Protein AF-A0A9X0RWL4-F1 (afdb_monomer)

Solvent-accessible surface area (backbone atoms only — not comparable to full-atom values): 4224 Å² total; per-residue (Å²): 134,56,51,67,58,37,43,53,53,16,51,53,39,27,51,51,11,47,51,45,25,61,82,39,61,67,80,71,71,80,70,81,82,53,101,80,50,52,73,68,53,54,52,50,39,53,53,46,50,52,53,40,51,54,34,51,50,42,30,51,51,12,52,51,34,31,54,50,15,54,52,39,39,52,53,33,74,76,106

Sequence (79 aa):
MSPTELQIAATAVGLFGTLLMFFNSYSLMPYESAMFGSDEIIEHDRLMQQKNKRMLLKQRIGVGLLTFSFMLQLVSYAL

Nearest PDB structures (foldseek):
  2f1m-assembly1_A  TM=5.283E-01  e=4.510E+00  Escherichia coli
  2f1m-assembly2_D  TM=5.457E-01  e=6.118E+00  Escherichia coli
  7nna-assembly1_A  TM=5.212E-01  e=8.820E+00  Klebsiella pneumoniae

Structure (mmCIF, N/CA/C/O backbone):
data_AF-A0A9X0RWL4-F1
#
_entry.id   AF-A0A9X0RWL4-F1
#
loop_
_atom_site.group_PDB
_atom_site.id
_atom_site.type_symbol
_atom_site.label_atom_id
_atom_site.label_alt_id
_atom_site.label_comp_id
_atom_site.label_asym_id
_atom_site.label_entity_id
_atom_site.label_seq_id
_atom_site.pdbx_PDB_ins_code
_atom_site.Cartn_x
_atom_site.Cartn_y
_atom_site.Cartn_z
_atom_site.occupancy
_atom_site.B_iso_or_equiv
_atom_site.auth_seq_id
_atom_site.auth_comp_id
_atom_site.auth_asym_id
_atom_site.auth_atom_id
_atom_site.pdbx_PDB_model_num
ATOM 1 N N . MET A 1 1 ? -8.998 -8.035 25.066 1.00 69.88 1 MET A N 1
ATOM 2 C CA . MET A 1 1 ? -8.589 -6.838 24.313 1.00 69.88 1 MET A CA 1
ATOM 3 C C . MET A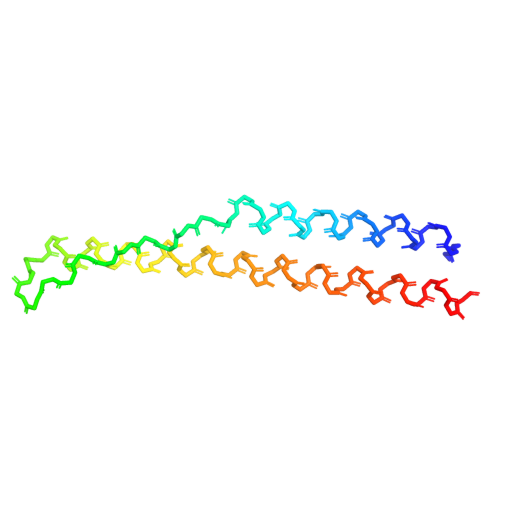 1 1 ? -9.743 -5.866 24.401 1.00 69.88 1 MET A C 1
ATOM 5 O O . MET A 1 1 ? -10.867 -6.280 24.130 1.00 69.88 1 MET A O 1
ATOM 9 N N . SER A 1 2 ? -9.511 -4.661 24.907 1.00 87.25 2 SER A N 1
ATOM 10 C CA . SER A 1 2 ? -10.579 -3.664 25.031 1.00 87.25 2 SER A CA 1
ATOM 11 C C . SER A 1 2 ? -10.990 -3.145 23.640 1.00 87.25 2 SER A C 1
ATOM 13 O O . SER A 1 2 ? -10.158 -3.153 22.728 1.00 87.25 2 SER A O 1
ATOM 15 N N . PRO A 1 3 ? -12.238 -2.680 23.439 1.00 88.56 3 PRO A N 1
ATOM 16 C CA . PRO A 1 3 ? -12.658 -2.091 22.162 1.00 88.56 3 PRO A CA 1
ATOM 17 C C . PRO A 1 3 ? -11.720 -0.963 21.704 1.00 88.56 3 PRO A C 1
ATOM 19 O O . PRO A 1 3 ? -11.331 -0.880 20.542 1.00 88.56 3 PRO A O 1
ATOM 22 N N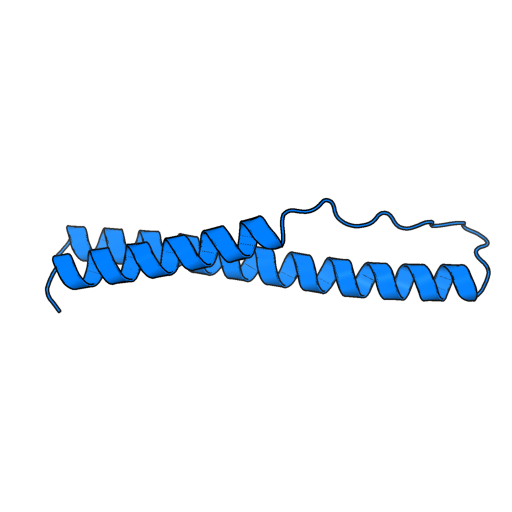 . THR A 1 4 ? -11.238 -0.151 22.645 1.00 90.31 4 THR A N 1
ATOM 23 C CA . THR A 1 4 ? -10.278 0.926 22.378 1.00 90.31 4 THR A CA 1
ATOM 24 C C . THR A 1 4 ? -8.949 0.412 21.814 1.00 90.31 4 THR A C 1
ATOM 26 O O . THR A 1 4 ? -8.435 0.975 20.848 1.00 90.31 4 THR A O 1
ATOM 29 N N . GLU A 1 5 ? -8.395 -0.675 22.361 1.00 91.06 5 GLU A N 1
ATOM 30 C CA . GLU A 1 5 ? -7.167 -1.297 21.836 1.00 91.06 5 GLU A CA 1
ATOM 31 C C . GLU A 1 5 ? -7.349 -1.772 20.389 1.00 91.06 5 GLU A C 1
ATOM 33 O O . GLU A 1 5 ? -6.449 -1.612 19.561 1.00 91.06 5 GLU A O 1
ATOM 38 N N . LEU A 1 6 ? -8.525 -2.319 20.064 1.00 91.62 6 LEU A N 1
ATOM 39 C CA . LEU A 1 6 ? -8.841 -2.808 18.724 1.00 91.62 6 LEU A CA 1
ATOM 40 C C . LEU A 1 6 ? -9.004 -1.668 17.716 1.00 91.62 6 LEU A C 1
ATOM 42 O O . LEU A 1 6 ? -8.509 -1.780 16.594 1.00 91.62 6 LEU A O 1
ATOM 46 N N . GLN A 1 7 ? -9.598 -0.543 18.119 1.00 92.69 7 GLN A N 1
ATOM 47 C CA . GLN A 1 7 ? -9.686 0.658 17.281 1.00 92.69 7 GLN A CA 1
ATOM 48 C C . GLN A 1 7 ? -8.317 1.280 16.997 1.00 92.69 7 GLN A C 1
ATOM 50 O O . GLN A 1 7 ? -8.047 1.675 15.858 1.00 92.69 7 GLN A O 1
ATOM 55 N N . ILE A 1 8 ? -7.435 1.343 18.000 1.00 94.56 8 ILE A N 1
ATOM 56 C CA . ILE A 1 8 ? -6.066 1.846 17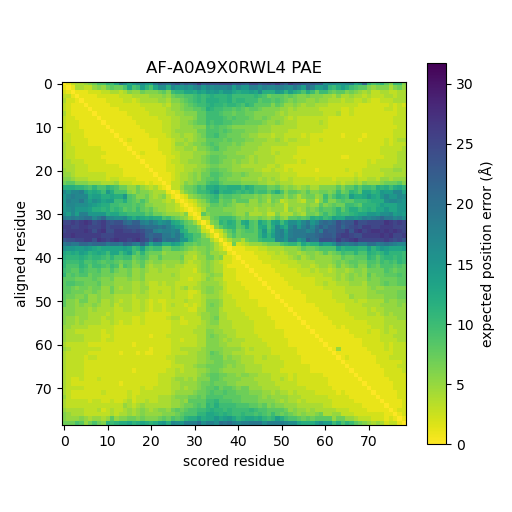.826 1.00 94.56 8 ILE A CA 1
ATOM 57 C C . ILE A 1 8 ? -5.301 0.941 16.855 1.00 94.56 8 ILE A C 1
ATOM 59 O O . ILE A 1 8 ? -4.710 1.436 15.892 1.00 94.56 8 ILE A O 1
ATOM 63 N N . ALA A 1 9 ? -5.361 -0.379 17.058 1.00 93.31 9 ALA A N 1
ATOM 64 C CA . ALA A 1 9 ? -4.716 -1.347 16.176 1.00 93.31 9 ALA A CA 1
ATOM 65 C C . ALA A 1 9 ? -5.245 -1.240 14.738 1.00 93.31 9 ALA A C 1
ATOM 67 O O . ALA A 1 9 ? -4.460 -1.168 13.792 1.00 93.31 9 ALA A O 1
ATOM 68 N N . ALA A 1 10 ? -6.564 -1.155 14.568 1.00 93.69 10 ALA A N 1
ATOM 69 C CA . ALA A 1 10 ? -7.175 -0.999 13.260 1.00 93.69 10 ALA A CA 1
ATOM 70 C C . ALA A 1 10 ? -6.720 0.294 12.570 1.00 93.69 10 ALA A C 1
ATOM 72 O O . ALA A 1 10 ? -6.301 0.264 11.416 1.00 93.69 10 ALA A O 1
ATOM 73 N N . THR A 1 11 ? -6.709 1.417 13.288 1.00 94.56 11 THR A N 1
ATOM 74 C CA . THR A 1 11 ? -6.266 2.710 12.748 1.00 94.56 11 THR A CA 1
ATOM 75 C C . THR A 1 11 ? -4.807 2.663 12.298 1.00 94.56 11 THR A C 1
ATOM 77 O O . THR A 1 11 ? -4.489 3.125 11.203 1.00 94.56 11 THR A O 1
ATOM 80 N N . ALA A 1 12 ? -3.922 2.055 13.092 1.00 96.19 12 ALA A N 1
ATOM 81 C CA . ALA A 1 12 ? -2.515 1.896 12.732 1.00 96.19 12 ALA A CA 1
ATOM 82 C C . ALA A 1 12 ? -2.334 1.035 11.468 1.00 96.19 12 ALA A C 1
ATOM 84 O O . ALA A 1 12 ? -1.571 1.399 10.571 1.00 96.19 12 ALA A O 1
ATOM 85 N N . VAL A 1 13 ? -3.074 -0.073 11.362 1.00 95.62 13 VAL A N 1
ATOM 86 C CA . VAL A 1 13 ? -3.058 -0.946 10.178 1.00 95.62 13 VAL A CA 1
ATOM 87 C C . VAL A 1 13 ? -3.578 -0.210 8.940 1.00 95.62 13 VAL A C 1
ATOM 89 O O . VAL A 1 13 ? -2.949 -0.274 7.881 1.00 95.62 13 VAL A O 1
ATOM 92 N N . GLY A 1 14 ? -4.683 0.527 9.071 1.00 95.56 14 GLY A N 1
ATOM 93 C CA . GLY A 1 14 ? -5.271 1.307 7.981 1.00 95.56 14 GLY A CA 1
ATOM 94 C C . GLY A 1 14 ? -4.344 2.424 7.503 1.00 95.56 14 GLY A C 1
ATOM 95 O O . GLY A 1 14 ? -4.158 2.604 6.296 1.00 95.56 14 GLY A O 1
ATOM 96 N N . LEU A 1 15 ? -3.681 3.116 8.435 1.00 96.06 15 LEU A N 1
ATOM 97 C CA . LEU A 1 15 ? -2.671 4.127 8.129 1.00 96.06 15 LEU A CA 1
ATOM 98 C C . LEU A 1 15 ? -1.489 3.518 7.368 1.00 96.06 15 LEU A C 1
ATOM 100 O O . LEU A 1 15 ? -1.086 4.052 6.335 1.00 96.06 15 LEU A O 1
ATOM 104 N N . PHE A 1 16 ? -0.956 2.387 7.835 1.00 96.06 16 PHE A N 1
ATOM 105 C CA . PHE A 1 16 ? 0.160 1.717 7.169 1.00 96.06 16 PHE A CA 1
ATOM 106 C C . PHE A 1 16 ? -0.215 1.244 5.756 1.00 96.06 16 PHE A C 1
ATOM 108 O O . PHE A 1 16 ? 0.540 1.482 4.811 1.00 96.06 16 PHE A O 1
ATOM 115 N N . GLY A 1 17 ? -1.402 0.652 5.582 1.00 93.06 17 GLY A N 1
ATOM 116 C CA . GLY A 1 17 ? -1.925 0.271 4.266 1.00 93.06 17 GLY A CA 1
ATOM 117 C C . GLY A 1 17 ? -2.054 1.465 3.318 1.00 93.06 17 GLY A C 1
ATOM 118 O O . GLY A 1 17 ? -1.598 1.404 2.174 1.00 93.06 17 GLY A O 1
ATOM 119 N N . THR A 1 18 ? -2.583 2.583 3.823 1.00 93.56 18 THR A N 1
ATOM 120 C CA . THR A 1 18 ? -2.747 3.833 3.064 1.00 93.56 18 THR A CA 1
ATOM 121 C C . THR A 1 18 ? -1.405 4.427 2.647 1.00 93.56 18 THR A C 1
ATOM 123 O O . THR A 1 18 ? -1.222 4.758 1.477 1.00 93.56 18 THR A O 1
ATOM 126 N N . LEU A 1 19 ? -0.435 4.521 3.562 1.00 94.50 19 LEU A N 1
ATOM 127 C CA . LEU A 1 19 ? 0.912 5.012 3.250 1.00 94.50 19 LEU A CA 1
ATOM 128 C C . LEU A 1 19 ? 1.595 4.129 2.206 1.00 94.50 19 LEU A C 1
ATOM 130 O O . LEU A 1 19 ? 2.199 4.629 1.257 1.00 94.50 19 LEU A O 1
ATOM 134 N N . LEU A 1 20 ? 1.463 2.810 2.344 1.00 92.50 20 LEU A N 1
ATOM 135 C CA . LEU A 1 20 ? 2.035 1.862 1.402 1.00 92.50 20 LEU A CA 1
ATOM 136 C C . LEU A 1 20 ? 1.420 2.012 0.002 1.00 92.50 20 LEU A C 1
ATOM 138 O O . LEU A 1 20 ? 2.151 1.930 -0.983 1.00 92.50 20 LEU A O 1
ATOM 142 N N . MET A 1 21 ? 0.123 2.303 -0.115 1.00 93.44 21 MET A N 1
ATOM 143 C CA . MET A 1 21 ? -0.483 2.670 -1.400 1.00 93.44 21 MET A CA 1
ATOM 144 C C . MET A 1 21 ? 0.025 4.018 -1.907 1.00 93.44 21 MET A C 1
ATOM 146 O O . MET A 1 21 ? 0.443 4.097 -3.057 1.00 93.44 21 MET A O 1
ATOM 150 N N . PHE A 1 22 ? 0.036 5.051 -1.061 1.00 92.56 22 PHE A N 1
ATOM 151 C CA . PHE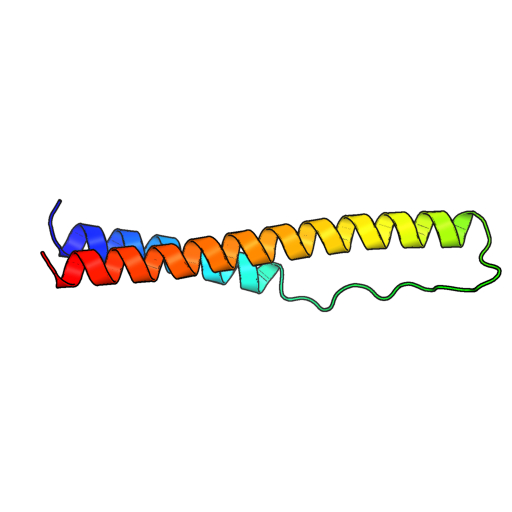 A 1 22 ? 0.423 6.415 -1.426 1.00 92.56 22 PHE A CA 1
ATOM 152 C C . PHE A 1 22 ? 1.837 6.472 -2.017 1.00 92.56 22 PHE A C 1
ATOM 154 O O . PHE A 1 22 ? 2.027 6.960 -3.129 1.00 92.56 22 PHE A O 1
ATOM 161 N N . PHE A 1 23 ? 2.819 5.858 -1.351 1.00 89.62 23 PHE A N 1
ATOM 162 C CA . PHE A 1 23 ? 4.200 5.795 -1.847 1.00 89.62 23 PHE A CA 1
ATOM 163 C C . PHE A 1 23 ? 4.386 4.888 -3.071 1.00 89.62 23 PHE A C 1
ATOM 165 O O . PHE A 1 23 ? 5.461 4.867 -3.666 1.00 89.62 23 PHE A O 1
ATOM 172 N N . ASN A 1 24 ? 3.366 4.121 -3.453 1.00 88.44 24 ASN A N 1
ATOM 173 C CA . ASN A 1 24 ? 3.370 3.289 -4.653 1.00 88.44 24 ASN A CA 1
ATOM 174 C C . ASN A 1 24 ? 2.273 3.715 -5.640 1.00 88.44 24 ASN A C 1
ATOM 176 O O . ASN A 1 24 ? 1.945 2.946 -6.533 1.00 88.44 24 ASN A O 1
ATOM 180 N N . SER A 1 25 ? 1.707 4.919 -5.499 1.00 80.19 25 SER A N 1
ATOM 181 C CA . SER A 1 25 ? 0.574 5.433 -6.286 1.00 80.19 25 SER A CA 1
ATOM 182 C C . SER A 1 25 ? 0.987 6.075 -7.618 1.00 80.19 25 SER A C 1
ATOM 184 O O . SER A 1 25 ? 0.162 6.700 -8.284 1.00 80.19 25 SER A O 1
ATOM 186 N N . TYR A 1 26 ? 2.256 5.974 -8.010 1.00 79.44 26 TYR A N 1
ATOM 187 C CA . TYR A 1 26 ? 2.736 6.571 -9.255 1.00 79.44 26 TYR A CA 1
ATOM 188 C C . TYR A 1 26 ? 2.035 5.966 -10.480 1.00 79.44 26 TYR A C 1
ATOM 190 O O . TYR A 1 26 ? 1.480 4.872 -10.419 1.00 79.44 26 TYR A O 1
ATOM 198 N N . SER A 1 27 ? 2.054 6.661 -11.614 1.00 76.94 27 SER A N 1
ATOM 199 C CA . SER A 1 27 ? 1.618 6.048 -12.871 1.00 76.94 27 SER A CA 1
ATOM 200 C C . SER A 1 27 ? 2.547 4.884 -13.219 1.00 76.94 27 SER A C 1
ATOM 202 O O . SER A 1 27 ? 3.765 4.988 -13.047 1.00 76.94 27 SER A O 1
ATOM 204 N N . LEU A 1 28 ? 1.982 3.773 -13.705 1.00 78.44 28 LEU A N 1
ATOM 205 C CA . LEU A 1 28 ? 2.787 2.680 -14.254 1.00 78.44 28 LEU A CA 1
ATOM 206 C C . LEU A 1 28 ? 3.665 3.239 -15.372 1.00 78.44 28 LEU A C 1
ATOM 208 O O . LEU A 1 28 ? 3.199 4.035 -16.188 1.00 78.44 28 LEU A O 1
ATOM 212 N N . MET A 1 29 ? 4.932 2.834 -15.397 1.00 81.81 29 MET A N 1
ATOM 213 C CA . MET A 1 29 ? 5.838 3.315 -16.432 1.00 81.81 29 MET A CA 1
ATOM 214 C C . MET A 1 29 ? 5.373 2.771 -17.784 1.00 81.81 29 MET A C 1
ATOM 216 O O . MET A 1 29 ? 5.064 1.574 -17.864 1.00 81.81 29 MET A O 1
ATOM 220 N N . PRO A 1 30 ? 5.285 3.632 -18.809 1.00 80.06 30 PRO A N 1
ATOM 221 C CA . PRO A 1 30 ? 4.885 3.211 -20.139 1.00 80.06 30 PRO A CA 1
ATOM 222 C C . PRO A 1 30 ? 5.936 2.266 -20.727 1.00 80.06 30 PRO A C 1
ATOM 224 O O . PRO A 1 30 ? 7.125 2.397 -20.443 1.00 80.06 30 PRO A O 1
ATOM 227 N N . TYR A 1 31 ? 5.477 1.313 -21.534 1.00 81.56 31 TYR A N 1
ATOM 228 C CA . TYR A 1 31 ? 6.354 0.508 -22.381 1.00 81.56 31 TYR A CA 1
ATOM 229 C C . TYR A 1 31 ? 6.679 1.308 -23.639 1.00 81.56 31 TYR A C 1
ATOM 231 O O . TYR A 1 31 ? 5.804 2.012 -24.149 1.00 81.56 31 TYR A O 1
ATOM 239 N N . GLU A 1 32 ? 7.909 1.208 -24.134 1.00 71.12 32 GLU A N 1
ATOM 240 C CA . GLU A 1 32 ? 8.301 1.906 -25.366 1.00 71.12 32 GLU A CA 1
ATOM 241 C C . GLU A 1 32 ? 7.770 1.194 -26.616 1.00 71.12 32 GLU A C 1
ATOM 243 O O . GLU A 1 32 ? 7.559 1.844 -27.637 1.00 71.12 32 GLU A O 1
ATOM 248 N N . SER A 1 33 ? 7.503 -0.118 -26.522 1.00 63.91 33 SER A N 1
ATOM 249 C CA . SER A 1 33 ? 6.833 -0.973 -27.514 1.00 63.91 33 SER A CA 1
ATOM 250 C C . SER A 1 33 ? 7.004 -0.531 -28.976 1.00 63.91 33 SER A C 1
ATOM 252 O O . SER A 1 33 ? 6.041 -0.165 -29.654 1.00 63.91 33 SER A O 1
ATOM 254 N N . ALA A 1 34 ? 8.226 -0.604 -29.497 1.00 59.53 34 ALA A N 1
ATOM 255 C CA . ALA A 1 34 ? 8.430 -0.634 -30.939 1.00 59.53 34 ALA A CA 1
ATOM 256 C C . ALA A 1 34 ? 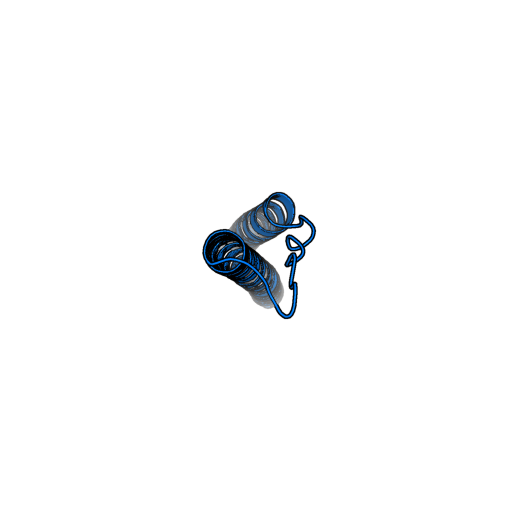8.247 -2.084 -31.421 1.00 59.53 34 ALA A C 1
ATOM 258 O O . ALA A 1 34 ? 8.927 -2.984 -30.932 1.00 59.53 34 ALA A O 1
ATOM 259 N N . MET A 1 35 ? 7.372 -2.331 -32.409 1.00 58.88 35 MET A N 1
ATOM 260 C CA . MET A 1 35 ? 7.212 -3.656 -33.058 1.00 58.88 35 MET A CA 1
ATOM 261 C C . MET A 1 35 ? 8.526 -4.219 -33.644 1.00 58.88 35 MET A C 1
ATOM 263 O O . MET A 1 35 ? 8.592 -5.401 -33.966 1.00 58.88 35 MET A O 1
ATOM 267 N N . PHE A 1 36 ? 9.562 -3.383 -33.755 1.00 61.91 36 PHE A N 1
ATOM 268 C CA . PHE A 1 36 ? 10.917 -3.709 -34.201 1.00 61.91 36 PHE A CA 1
ATOM 269 C C . PHE A 1 36 ? 11.973 -3.161 -33.223 1.00 61.91 36 PHE A C 1
ATOM 271 O O . PHE A 1 36 ? 12.976 -2.586 -33.641 1.00 61.91 36 PHE A O 1
ATOM 278 N N . GLY A 1 37 ? 11.712 -3.247 -31.915 1.00 61.81 37 GLY A N 1
ATOM 279 C CA . GLY A 1 37 ? 12.656 -2.796 -30.893 1.00 61.81 37 GLY A CA 1
ATOM 280 C C . GLY A 1 37 ? 13.954 -3.606 -30.924 1.00 61.81 37 GLY A C 1
ATOM 281 O O . GLY A 1 37 ? 13.913 -4.828 -31.050 1.00 61.81 37 GLY A O 1
ATOM 282 N N . SER A 1 38 ? 15.099 -2.926 -30.814 1.00 78.19 38 SER A N 1
ATOM 283 C CA . SER A 1 38 ? 16.395 -3.572 -30.577 1.00 78.19 38 SER A CA 1
ATOM 284 C C . SER A 1 38 ? 16.361 -4.397 -29.283 1.00 78.19 38 SER A C 1
ATOM 286 O O . SER A 1 38 ? 15.513 -4.162 -28.419 1.00 78.19 38 SER A O 1
ATOM 288 N N . ASP A 1 39 ? 17.304 -5.331 -29.114 1.00 81.88 39 ASP A N 1
ATOM 289 C CA . ASP A 1 39 ? 17.424 -6.132 -27.881 1.00 81.88 39 ASP A CA 1
ATOM 290 C C . ASP A 1 39 ? 17.441 -5.255 -26.614 1.00 81.88 39 ASP A C 1
ATOM 292 O O . ASP A 1 39 ? 16.864 -5.617 -25.590 1.00 81.88 39 ASP A O 1
ATOM 296 N N . GLU A 1 40 ? 18.015 -4.055 -26.714 1.00 81.69 40 GLU A N 1
ATOM 297 C CA . GLU A 1 40 ? 18.062 -3.053 -25.647 1.00 81.69 40 GLU A CA 1
ATOM 298 C C . GLU A 1 40 ? 16.667 -2.531 -25.247 1.00 81.69 40 GLU A C 1
ATOM 300 O O . GLU A 1 40 ? 16.364 -2.415 -24.059 1.00 81.69 40 GLU A O 1
ATOM 305 N N . ILE A 1 41 ? 15.775 -2.296 -26.217 1.00 83.12 41 ILE A N 1
ATOM 306 C CA . ILE A 1 41 ? 14.385 -1.871 -25.967 1.00 83.12 41 ILE A CA 1
ATOM 307 C C . ILE A 1 41 ? 13.589 -3.015 -25.325 1.00 83.12 41 ILE A C 1
ATOM 309 O O . ILE A 1 41 ? 12.814 -2.796 -24.392 1.00 83.12 41 ILE A O 1
ATOM 313 N N . ILE A 1 42 ? 13.810 -4.253 -25.777 1.00 83.62 42 ILE A N 1
ATOM 314 C CA . ILE A 1 42 ? 13.159 -5.446 -25.215 1.00 83.62 42 ILE A CA 1
ATOM 315 C C . ILE A 1 42 ? 13.586 -5.656 -23.755 1.00 83.62 42 ILE A C 1
ATOM 317 O O . ILE A 1 42 ? 12.754 -5.962 -22.890 1.00 83.62 42 ILE A O 1
ATOM 321 N N . GLU A 1 43 ? 14.874 -5.489 -23.455 1.00 85.50 43 GLU A N 1
ATOM 322 C CA . GLU A 1 43 ? 15.394 -5.597 -22.094 1.00 85.50 43 GLU A CA 1
ATOM 323 C C . GLU A 1 43 ? 14.866 -4.471 -21.193 1.00 85.50 43 GLU A C 1
ATOM 325 O O . GLU A 1 43 ? 14.417 -4.735 -20.070 1.00 85.50 43 GLU A O 1
ATOM 330 N N . HIS A 1 44 ? 14.811 -3.241 -21.704 1.00 86.69 44 HIS A N 1
ATOM 331 C CA . HIS A 1 44 ? 14.219 -2.108 -20.999 1.00 86.69 44 HIS A CA 1
ATOM 332 C C . HIS A 1 44 ? 12.736 -2.348 -20.660 1.00 86.69 44 HIS A C 1
ATOM 334 O O . HIS A 1 44 ? 12.343 -2.226 -19.493 1.00 86.69 44 HIS A O 1
ATOM 340 N N . ASP A 1 45 ? 11.923 -2.801 -21.618 1.00 87.88 45 ASP A N 1
ATOM 341 C CA . ASP A 1 45 ? 10.509 -3.126 -21.394 1.00 87.88 45 ASP A CA 1
ATOM 342 C C . ASP A 1 45 ? 10.339 -4.244 -20.351 1.00 87.88 45 ASP A C 1
ATOM 344 O O . ASP A 1 45 ? 9.441 -4.190 -19.499 1.00 87.88 45 ASP A O 1
ATOM 348 N N . ARG A 1 46 ? 11.236 -5.239 -20.338 1.00 87.12 46 ARG A N 1
ATOM 349 C CA . ARG A 1 46 ? 11.242 -6.297 -19.317 1.00 87.12 46 ARG A CA 1
ATOM 350 C C . ARG A 1 46 ? 11.511 -5.733 -17.920 1.00 87.12 46 ARG A C 1
ATOM 352 O O . ARG A 1 46 ? 10.843 -6.142 -16.962 1.00 87.12 46 ARG A O 1
ATOM 359 N N . LEU A 1 47 ? 12.448 -4.796 -17.781 1.00 89.38 47 LEU A N 1
ATOM 360 C CA . LEU A 1 47 ? 12.737 -4.117 -16.513 1.00 89.38 47 LEU A CA 1
ATOM 361 C C . LEU A 1 47 ? 11.552 -3.254 -16.056 1.00 89.38 47 LEU A C 1
ATOM 363 O O . LEU A 1 47 ? 11.148 -3.327 -14.887 1.00 89.38 47 LEU A O 1
ATOM 367 N N . MET A 1 48 ? 10.937 -2.506 -16.976 1.00 89.12 48 MET A N 1
ATOM 368 C CA . MET A 1 48 ? 9.731 -1.718 -16.703 1.00 89.12 48 MET A CA 1
ATOM 369 C C . MET A 1 48 ? 8.579 -2.614 -16.243 1.00 89.12 48 MET A C 1
ATOM 371 O O . MET A 1 48 ? 7.935 -2.323 -15.229 1.00 89.12 48 MET A O 1
ATOM 375 N N . GLN A 1 49 ? 8.381 -3.766 -16.892 1.00 90.38 49 GLN A N 1
ATOM 376 C CA . GLN A 1 49 ? 7.359 -4.738 -16.508 1.00 90.38 49 GLN A CA 1
ATOM 377 C C . GLN A 1 49 ? 7.572 -5.249 -15.080 1.00 90.38 49 GLN A C 1
ATOM 379 O O . GLN A 1 49 ? 6.620 -5.342 -14.299 1.00 90.38 49 GLN A O 1
ATOM 384 N N . GLN A 1 50 ? 8.813 -5.575 -14.709 1.00 91.31 50 GLN A N 1
ATOM 385 C CA . GLN A 1 50 ? 9.133 -6.030 -13.356 1.00 91.31 50 GLN A CA 1
ATOM 386 C C . GLN A 1 50 ? 8.869 -4.944 -12.311 1.00 91.31 50 GLN A C 1
ATOM 388 O O . GLN A 1 50 ? 8.283 -5.235 -11.263 1.00 91.31 50 GLN A O 1
ATOM 393 N N . LYS A 1 51 ? 9.255 -3.693 -12.584 1.00 89.69 51 LYS A N 1
ATOM 394 C CA . LYS A 1 51 ? 9.024 -2.575 -11.659 1.00 89.69 51 LYS A CA 1
ATOM 395 C C . LYS A 1 51 ? 7.528 -2.282 -11.499 1.00 89.69 51 LYS A C 1
ATOM 397 O O . LYS A 1 51 ? 7.057 -2.186 -10.366 1.00 89.69 51 LYS A O 1
ATOM 402 N N . ASN A 1 52 ? 6.770 -2.276 -12.594 1.00 91.25 52 ASN A N 1
ATOM 403 C CA . ASN A 1 52 ? 5.313 -2.128 -12.588 1.00 91.25 52 ASN A CA 1
ATOM 404 C C . ASN A 1 52 ? 4.619 -3.253 -11.798 1.00 91.25 52 ASN A C 1
ATOM 406 O O . ASN A 1 52 ? 3.774 -2.981 -10.945 1.00 91.25 52 ASN A O 1
ATOM 410 N N . LYS A 1 53 ? 5.025 -4.517 -11.992 1.00 91.94 53 LYS A N 1
ATOM 411 C CA . LYS A 1 53 ? 4.508 -5.665 -11.221 1.00 91.94 53 LYS A CA 1
ATOM 412 C C . LYS A 1 53 ? 4.757 -5.515 -9.719 1.00 91.94 53 LYS A C 1
ATOM 414 O O . LYS A 1 53 ? 3.852 -5.758 -8.923 1.00 91.94 53 LYS A O 1
ATOM 419 N N . ARG A 1 54 ? 5.962 -5.090 -9.317 1.00 91.44 54 ARG A N 1
ATOM 420 C CA . ARG A 1 54 ? 6.296 -4.841 -7.902 1.00 91.44 54 ARG A CA 1
ATOM 421 C C . ARG A 1 54 ? 5.451 -3.713 -7.309 1.00 91.44 54 ARG A C 1
ATOM 423 O O . ARG A 1 54 ? 5.017 -3.827 -6.166 1.00 91.44 54 ARG A O 1
ATOM 430 N N . MET A 1 55 ? 5.202 -2.653 -8.076 1.00 91.19 55 MET A N 1
ATOM 431 C CA . MET A 1 55 ? 4.365 -1.537 -7.637 1.00 91.19 55 MET A CA 1
ATOM 432 C C . MET A 1 55 ? 2.908 -1.969 -7.433 1.00 91.19 55 MET A C 1
ATOM 434 O O . MET A 1 55 ? 2.338 -1.715 -6.373 1.00 91.19 55 MET A O 1
ATOM 438 N N . LEU A 1 56 ? 2.344 -2.718 -8.386 1.00 92.00 56 LEU A N 1
ATOM 439 C CA . LEU A 1 56 ? 0.996 -3.285 -8.279 1.00 92.00 56 LEU A CA 1
ATOM 440 C C . LEU A 1 56 ? 0.859 -4.240 -7.091 1.00 92.00 56 LEU A C 1
ATOM 442 O O . LEU A 1 56 ? -0.152 -4.211 -6.393 1.00 92.00 56 LEU A O 1
ATOM 446 N N . LEU A 1 57 ? 1.869 -5.076 -6.836 1.00 93.88 57 LEU A N 1
ATOM 447 C CA . LEU A 1 57 ? 1.862 -5.972 -5.681 1.00 93.88 57 LEU A CA 1
ATOM 448 C C . LEU A 1 57 ? 1.770 -5.184 -4.371 1.00 93.88 57 LEU A C 1
ATOM 450 O O . LEU A 1 57 ? 0.948 -5.510 -3.520 1.00 93.88 57 LEU A O 1
ATOM 454 N N . LYS A 1 58 ? 2.569 -4.121 -4.228 1.00 93.56 58 LYS A N 1
ATOM 455 C CA . LYS A 1 58 ? 2.512 -3.249 -3.051 1.00 93.56 58 LYS A CA 1
ATOM 45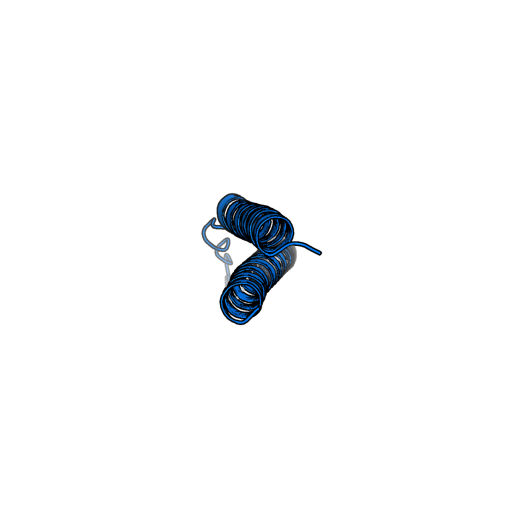6 C C . LYS A 1 58 ? 1.144 -2.581 -2.932 1.00 93.56 58 LYS A C 1
ATOM 458 O O . LYS A 1 58 ? 0.528 -2.690 -1.883 1.00 93.56 58 LYS A O 1
ATOM 463 N N . GLN A 1 59 ? 0.604 -1.996 -4.000 1.00 93.00 59 GLN A N 1
ATOM 464 C CA . GLN A 1 59 ? -0.746 -1.421 -3.956 1.00 93.00 59 GLN A CA 1
ATOM 465 C C . GLN A 1 59 ? -1.804 -2.439 -3.496 1.00 93.00 59 GLN A C 1
ATOM 467 O O . GLN A 1 59 ? -2.613 -2.119 -2.631 1.00 93.00 59 GLN A O 1
ATOM 472 N N . ARG A 1 60 ? -1.759 -3.682 -3.996 1.00 94.50 60 ARG A N 1
ATOM 473 C CA . ARG A 1 60 ? -2.667 -4.759 -3.560 1.00 94.50 60 ARG A CA 1
ATOM 474 C C . ARG A 1 60 ? -2.521 -5.085 -2.074 1.00 94.50 60 ARG A C 1
ATOM 476 O O . ARG A 1 60 ? -3.530 -5.251 -1.398 1.00 94.50 60 ARG A O 1
ATOM 483 N N . ILE A 1 61 ? -1.289 -5.150 -1.565 1.00 95.69 61 ILE A N 1
ATOM 484 C CA . ILE A 1 61 ? -1.025 -5.344 -0.130 1.00 95.69 61 ILE A CA 1
ATOM 485 C C . ILE A 1 61 ? -1.618 -4.185 0.676 1.00 95.69 61 ILE A C 1
ATOM 487 O O . ILE A 1 61 ? -2.282 -4.418 1.681 1.00 95.69 61 ILE A O 1
ATOM 491 N N . GLY A 1 62 ? -1.421 -2.946 0.224 1.00 94.25 62 GLY A N 1
ATOM 492 C CA . GLY A 1 62 ? -1.938 -1.762 0.901 1.00 94.25 62 GLY A CA 1
ATOM 493 C C . GLY A 1 62 ? -3.468 -1.721 0.949 1.00 94.25 62 GLY A C 1
ATOM 494 O O . GLY A 1 62 ? -4.027 -1.478 2.016 1.00 94.25 62 GLY A O 1
ATOM 495 N N . VAL A 1 63 ? -4.143 -2.077 -0.152 1.00 96.00 63 VAL A N 1
ATOM 496 C CA . VAL A 1 63 ? -5.607 -2.249 -0.179 1.00 96.00 63 VAL A CA 1
ATOM 497 C C . VAL A 1 63 ? -6.036 -3.348 0.790 1.00 96.00 63 VAL A C 1
ATOM 499 O O . VAL A 1 63 ? -6.952 -3.133 1.574 1.00 96.00 63 VAL A O 1
ATOM 502 N N . GLY A 1 64 ? -5.353 -4.496 0.794 1.00 96.75 64 GLY A N 1
ATOM 503 C CA . GLY A 1 64 ? -5.658 -5.596 1.712 1.00 96.75 64 GLY A CA 1
ATOM 504 C C . GLY A 1 64 ? -5.550 -5.193 3.187 1.00 96.75 64 GLY A C 1
ATOM 505 O O . GLY A 1 64 ? -6.446 -5.495 3.972 1.00 96.75 64 GLY A O 1
ATOM 506 N N . LEU A 1 65 ? -4.497 -4.459 3.556 1.00 95.94 65 LEU A N 1
ATOM 507 C CA . LEU A 1 65 ? -4.317 -3.917 4.907 1.00 95.94 65 LEU A CA 1
ATOM 508 C C . LEU A 1 65 ? -5.420 -2.920 5.271 1.00 95.94 65 LEU A C 1
ATOM 510 O O . LEU A 1 65 ? -5.978 -2.989 6.364 1.00 95.94 65 LEU A O 1
ATOM 514 N N . LEU A 1 66 ? -5.772 -2.026 4.347 1.00 95.06 66 LEU A N 1
ATOM 515 C CA . LEU A 1 66 ? -6.842 -1.060 4.559 1.00 95.06 66 LEU A CA 1
ATOM 516 C C . LEU A 1 66 ? -8.197 -1.759 4.742 1.00 95.06 66 LEU A C 1
ATOM 518 O O . LEU A 1 66 ? -8.914 -1.469 5.696 1.00 95.06 66 LEU A O 1
ATOM 522 N N . THR A 1 67 ? -8.530 -2.740 3.903 1.00 96.75 67 THR A N 1
ATOM 523 C CA . THR A 1 67 ? -9.747 -3.548 4.068 1.00 96.75 67 THR A CA 1
ATOM 524 C C . THR A 1 67 ? -9.756 -4.267 5.414 1.00 96.75 67 THR A C 1
ATOM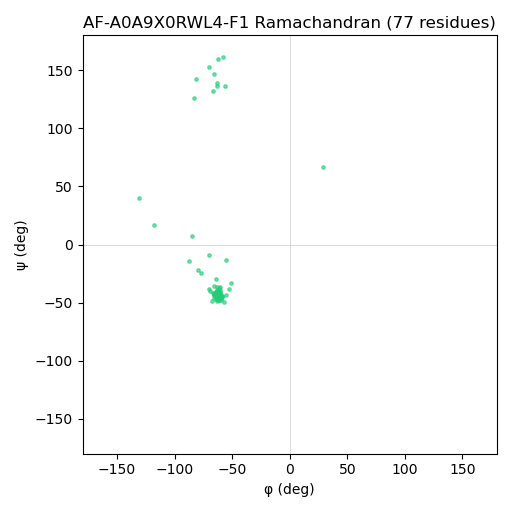 526 O O . THR A 1 67 ? -10.757 -4.224 6.126 1.00 96.75 67 THR A O 1
ATOM 529 N N . PHE A 1 68 ? -8.634 -4.877 5.802 1.00 95.75 68 PHE A N 1
ATOM 530 C CA . PHE A 1 68 ? -8.519 -5.552 7.090 1.00 95.75 68 PHE A CA 1
ATOM 531 C C . PHE A 1 68 ? -8.712 -4.586 8.269 1.00 95.75 68 PHE A C 1
ATOM 533 O O . PHE A 1 68 ? -9.382 -4.939 9.237 1.00 95.75 68 PHE A O 1
ATOM 540 N N . SER A 1 69 ? -8.223 -3.344 8.173 1.00 96.38 69 SER A N 1
ATOM 541 C CA . SER A 1 69 ? -8.468 -2.330 9.207 1.00 96.38 69 SER A CA 1
ATOM 542 C C . SER A 1 69 ? -9.953 -2.023 9.405 1.00 96.38 69 SER A C 1
ATOM 544 O O . SER A 1 69 ? -10.416 -1.977 10.543 1.00 96.38 69 SER A O 1
ATOM 546 N N . PHE A 1 70 ? -10.732 -1.910 8.325 1.00 95.00 70 PHE A N 1
ATOM 547 C CA . PHE A 1 70 ? -12.177 -1.708 8.433 1.00 95.00 70 PHE A CA 1
ATOM 548 C C . PHE A 1 70 ? -12.885 -2.920 9.043 1.00 95.00 70 PHE A C 1
ATOM 550 O O . PHE A 1 70 ? -13.811 -2.753 9.835 1.00 95.00 70 PHE A O 1
ATOM 557 N N . MET A 1 71 ? -12.427 -4.141 8.744 1.00 95.31 71 MET A N 1
ATOM 558 C CA . MET A 1 71 ? -12.962 -5.340 9.395 1.00 95.31 71 MET A CA 1
ATOM 559 C C . MET A 1 71 ? -12.695 -5.339 10.904 1.00 95.31 71 MET A C 1
ATOM 561 O O . MET A 1 71 ? -13.600 -5.637 11.679 1.00 95.31 71 MET A O 1
ATOM 565 N N . LEU A 1 72 ? -11.487 -4.960 11.337 1.00 92.25 72 LEU A N 1
ATOM 566 C CA . LEU A 1 72 ? -11.159 -4.843 12.761 1.00 92.25 72 LEU A CA 1
ATOM 567 C C . LEU A 1 72 ? -11.998 -3.765 13.460 1.00 92.25 72 LEU A C 1
ATOM 569 O O . LEU A 1 72 ? -12.468 -3.992 14.573 1.00 92.25 72 LEU A O 1
ATOM 573 N N . GLN A 1 73 ? -12.230 -2.623 12.805 1.00 92.44 73 GLN A N 1
ATOM 574 C CA . GLN A 1 73 ? -13.135 -1.591 13.322 1.00 92.44 73 GLN A CA 1
ATOM 575 C C . GLN A 1 73 ? -14.557 -2.129 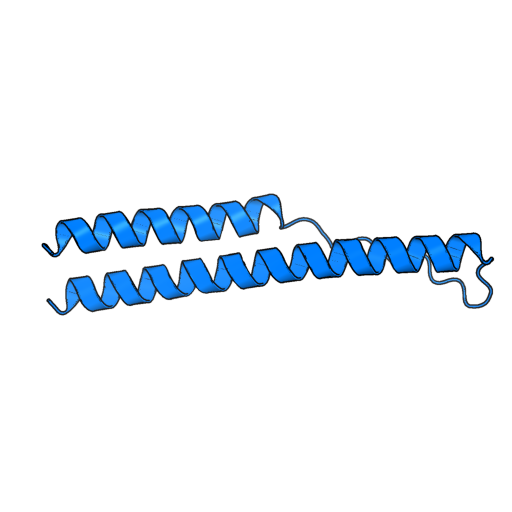13.485 1.00 92.44 73 GLN A C 1
ATOM 577 O O . GLN A 1 73 ? -15.166 -1.924 14.530 1.00 92.44 73 GLN A O 1
ATOM 582 N N . LEU A 1 74 ? -15.070 -2.866 12.497 1.00 92.69 74 LEU A N 1
ATOM 583 C CA . LEU A 1 74 ? -16.408 -3.452 12.557 1.00 92.69 74 LEU A CA 1
ATOM 584 C C . LEU A 1 74 ? -16.547 -4.452 13.712 1.00 92.69 74 LEU A C 1
ATOM 586 O O . LEU A 1 74 ? -17.524 -4.390 14.453 1.00 92.69 74 LEU A O 1
ATOM 590 N N . VAL A 1 75 ? -15.551 -5.320 13.912 1.00 91.50 75 VAL A N 1
ATOM 591 C CA . VAL A 1 75 ? -15.512 -6.236 15.065 1.00 91.50 75 VAL A CA 1
ATOM 592 C C . VAL A 1 75 ? -15.468 -5.455 16.376 1.00 91.50 75 VAL A C 1
ATOM 594 O O . VAL A 1 75 ? -16.178 -5.802 17.311 1.00 91.50 75 VAL A O 1
ATOM 597 N N . SER A 1 76 ? -14.691 -4.371 16.439 1.00 91.25 76 SER A N 1
ATOM 598 C CA . SER A 1 76 ? -14.630 -3.525 17.631 1.00 91.25 76 SER A CA 1
ATOM 599 C C . SER A 1 76 ? -15.943 -2.835 17.971 1.00 91.25 76 SER A C 1
ATOM 601 O O . SER A 1 76 ? -16.145 -2.532 19.139 1.00 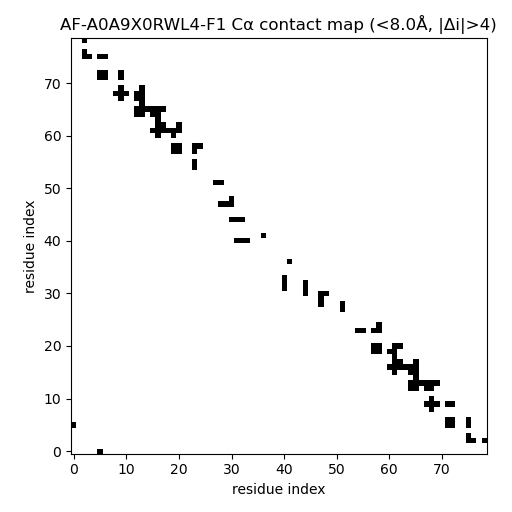91.25 76 SER A O 1
ATOM 603 N N . TYR A 1 77 ? -16.783 -2.520 16.987 1.00 89.31 77 TYR A N 1
ATOM 604 C CA . TYR A 1 77 ? -18.096 -1.925 17.237 1.00 89.31 77 TYR A CA 1
ATOM 605 C C . TYR A 1 77 ? -19.142 -2.958 17.663 1.00 89.31 77 TYR A C 1
ATOM 607 O O . TYR A 1 77 ? -20.154 -2.586 18.249 1.00 89.31 77 TYR A O 1
ATOM 615 N N . ALA A 1 78 ? -18.921 -4.234 17.342 1.00 88.19 78 ALA A N 1
ATOM 616 C CA . ALA A 1 78 ? -19.815 -5.329 17.699 1.00 88.19 78 ALA A CA 1
ATOM 617 C C . ALA A 1 78 ? -19.527 -5.936 19.088 1.00 88.19 78 ALA A C 1
ATOM 619 O O . ALA A 1 78 ? -20.355 -6.700 19.583 1.00 88.19 78 ALA A O 1
ATOM 620 N N . LEU A 1 79 ? -18.366 -5.627 19.680 1.00 82.62 79 LEU A N 1
ATOM 621 C CA . LEU A 1 79 ? -17.915 -6.053 21.014 1.00 82.62 79 LEU A CA 1
ATOM 622 C C . LEU A 1 79 ? -18.142 -4.954 22.055 1.00 82.62 79 LEU A C 1
ATOM 624 O O . LEU A 1 79 ? -18.544 -5.315 23.182 1.00 82.62 79 LEU A O 1
#

Foldseek 3Di:
DALVVLLVVLVVLLVVLVVLLVVLVDPQDDQPDDVDDDPVSVVVNVVSVVSSVVSVVSNVVSVVSNVVSVVSNVVSVVD

Secondary structure (DSSP, 8-state):
--HHHHHHHHHHHHHHHHHHHHTT-SPPPPP---TT--HHHHHHHHHHHHHHHHHHHHHHHHHHHHHHHHHHHHHHHH-

pLDDT: mean 88.0, std 9.15, range [58.88, 96.75]

Radius of gyration: 19.13 Å; Cα contacts (8 Å, |Δi|>4): 68; chains: 1; bounding box: 38×13×59 Å

Mean predicted aligned error: 5.88 Å